Protein AF-A0A950SVK3-F1 (afdb_monomer_lite)

Foldseek 3Di:
DDDDDDQDDDDDPPPCSVVVQVVVQVVCVVVVDDDDDDDDDD

Sequence (42 aa):
MTRFIFITGGVVSSLGKGLSAAALGALLQARGFKVRLRKLDP

Secondary structure (DSSP, 8-state):
----------S-TTSSHHHHHHHHHHHHHHTT----------

Radius of gyration: 11.51 Å; chains: 1; bounding box: 24×21×28 Å

pLDDT: mean 89.77, std 7.17, range [66.69, 97.12]

Structure (mmCIF, N/CA/C/O backbone):
data_AF-A0A950SVK3-F1
#
_entry.id   AF-A0A950SVK3-F1
#
loop_
_atom_site.group_PDB
_atom_site.id
_atom_site.type_symbol
_atom_site.label_atom_id
_atom_site.label_alt_id
_atom_site.label_comp_id
_atom_site.label_asym_id
_atom_site.label_entity_id
_atom_site.label_seq_id
_atom_site.pdbx_PDB_ins_code
_atom_site.Cartn_x
_atom_site.Cartn_y
_atom_site.Cartn_z
_atom_site.occupancy
_atom_site.B_iso_or_equiv
_atom_site.auth_seq_id
_atom_site.auth_comp_id
_atom_site.auth_asym_id
_atom_site.auth_atom_id
_atom_site.pdbx_PDB_model_num
ATOM 1 N N . MET A 1 1 ? -15.768 -5.623 10.342 1.00 86.94 1 MET A N 1
ATOM 2 C CA . MET A 1 1 ? -15.159 -6.497 9.314 1.00 86.94 1 MET A CA 1
ATOM 3 C C . MET A 1 1 ? -14.000 -5.744 8.673 1.00 86.94 1 MET A C 1
ATOM 5 O O . MET A 1 1 ? -14.183 -4.581 8.326 1.00 86.94 1 MET A O 1
ATOM 9 N N . THR A 1 2 ? -12.815 -6.340 8.574 1.00 89.38 2 THR A N 1
ATOM 10 C CA . THR A 1 2 ? -11.631 -5.662 8.017 1.00 89.38 2 THR A CA 1
ATOM 11 C C . THR A 1 2 ? -11.677 -5.688 6.493 1.00 89.38 2 THR A C 1
ATOM 13 O O . THR A 1 2 ? -11.909 -6.743 5.909 1.00 89.38 2 THR A O 1
ATOM 16 N N . ARG A 1 3 ? -11.469 -4.536 5.844 1.00 92.69 3 ARG A N 1
ATOM 17 C CA . ARG A 1 3 ? -11.409 -4.423 4.379 1.00 92.69 3 ARG A 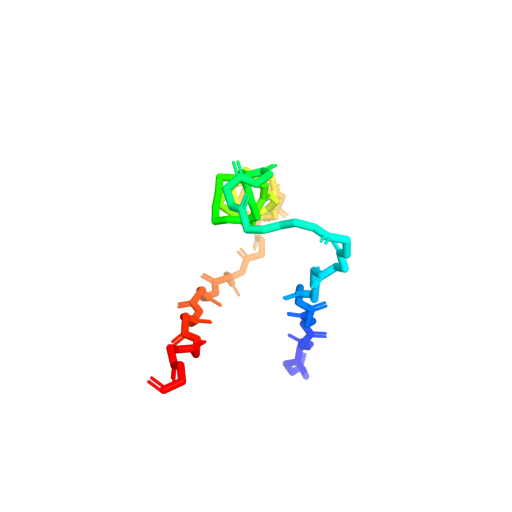CA 1
ATOM 18 C C . ARG A 1 3 ? -9.954 -4.371 3.924 1.00 92.69 3 ARG A C 1
ATOM 20 O O . ARG A 1 3 ? -9.136 -3.728 4.577 1.00 92.69 3 ARG A O 1
ATOM 27 N N . PHE A 1 4 ? -9.657 -5.012 2.799 1.00 93.88 4 PHE A N 1
ATOM 28 C CA . PHE A 1 4 ? -8.326 -5.021 2.195 1.00 93.88 4 PHE A CA 1
ATOM 29 C C . PHE A 1 4 ? -8.346 -4.266 0.868 1.00 93.88 4 PHE A C 1
ATOM 31 O O . PHE A 1 4 ? -9.290 -4.396 0.091 1.00 93.88 4 PHE A O 1
ATOM 38 N N . ILE A 1 5 ? -7.305 -3.470 0.628 1.00 92.56 5 ILE A N 1
ATOM 39 C CA . ILE A 1 5 ? -7.077 -2.744 -0.623 1.00 92.56 5 ILE A CA 1
ATOM 40 C C . ILE A 1 5 ? -5.715 -3.200 -1.142 1.00 92.56 5 ILE A C 1
ATOM 42 O O . ILE A 1 5 ? -4.702 -2.993 -0.473 1.00 92.56 5 ILE A O 1
ATOM 46 N N . PHE A 1 6 ? -5.696 -3.831 -2.314 1.00 93.19 6 PHE A N 1
ATOM 47 C CA . PHE A 1 6 ? -4.467 -4.274 -2.966 1.00 93.19 6 PHE A CA 1
ATOM 48 C C . PHE A 1 6 ? -4.047 -3.244 -4.007 1.00 93.19 6 PHE A C 1
ATOM 50 O O . PHE A 1 6 ? -4.811 -2.922 -4.914 1.00 93.19 6 PHE A O 1
ATOM 57 N N . ILE A 1 7 ? -2.833 -2.721 -3.862 1.00 90.00 7 ILE A N 1
ATOM 58 C CA . ILE A 1 7 ? -2.267 -1.735 -4.781 1.00 90.00 7 ILE A CA 1
ATOM 59 C C . ILE A 1 7 ? -1.274 -2.46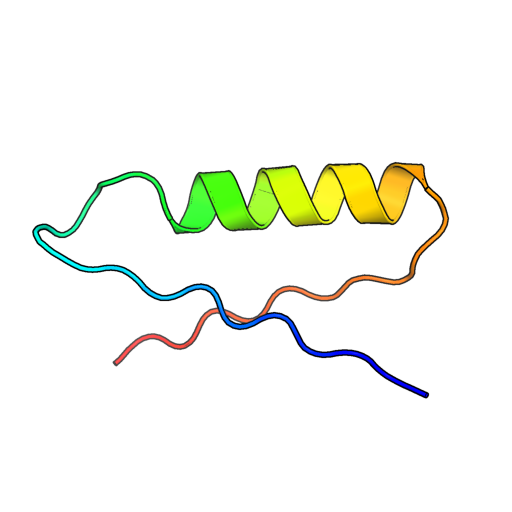9 -5.671 1.00 90.00 7 ILE A C 1
ATOM 61 O O . ILE A 1 7 ? -0.192 -2.850 -5.226 1.00 90.00 7 ILE A O 1
ATOM 65 N N . THR A 1 8 ? -1.665 -2.692 -6.921 1.00 90.50 8 THR A N 1
ATOM 66 C CA . THR A 1 8 ? -0.833 -3.325 -7.946 1.00 90.50 8 THR A CA 1
ATOM 67 C C . THR A 1 8 ? -0.235 -2.271 -8.875 1.00 90.50 8 THR A C 1
ATOM 69 O O . THR A 1 8 ? -0.596 -1.095 -8.845 1.00 90.50 8 THR A O 1
ATOM 72 N N . GLY A 1 9 ? 0.748 -2.672 -9.676 1.00 86.75 9 GLY A N 1
ATOM 73 C CA . GLY A 1 9 ? 1.453 -1.772 -10.572 1.00 86.75 9 GLY A CA 1
ATOM 74 C C . GLY A 1 9 ? 1.877 -2.435 -11.857 1.00 86.75 9 GLY A C 1
ATOM 75 O O . GLY A 1 9 ? 2.675 -3.360 -11.789 1.00 86.75 9 GLY A O 1
ATOM 76 N N . GLY A 1 10 ? 1.417 -1.917 -12.992 1.00 85.06 10 GLY A N 1
ATOM 77 C CA . GLY A 1 10 ? 1.856 -2.349 -14.320 1.00 85.06 10 GLY A CA 1
ATOM 78 C C . GLY A 1 10 ? 2.837 -1.378 -14.984 1.00 85.06 10 GLY A C 1
ATOM 79 O O . GLY A 1 10 ? 3.096 -0.287 -14.475 1.00 85.06 10 GLY A O 1
ATOM 80 N N . VAL A 1 11 ? 3.324 -1.780 -16.160 1.00 85.38 11 VAL A N 1
ATOM 81 C CA . VAL A 1 11 ? 4.165 -1.009 -17.096 1.00 85.38 11 VAL A CA 1
ATOM 82 C C . VAL A 1 11 ? 5.609 -0.799 -16.632 1.00 85.38 11 VAL A C 1
ATOM 84 O O . VAL A 1 11 ? 6.508 -1.412 -17.194 1.00 85.38 11 VAL A O 1
ATOM 87 N N . VAL A 1 12 ? 5.857 0.027 -15.614 1.00 77.12 12 VAL A N 1
ATOM 88 C CA . VAL A 1 12 ? 7.220 0.339 -15.146 1.00 77.12 12 VAL A CA 1
ATOM 89 C C . VAL A 1 12 ? 7.299 0.459 -13.620 1.00 77.12 12 VAL A C 1
ATOM 91 O O . VAL A 1 12 ? 6.338 0.813 -12.922 1.00 77.12 12 VAL A O 1
ATOM 94 N N . SE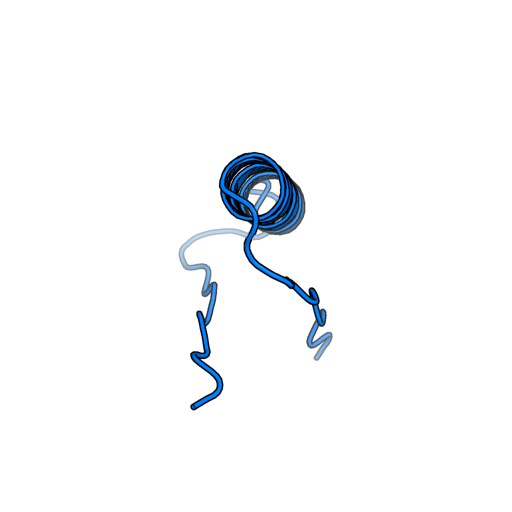R A 1 13 ? 8.464 0.122 -13.065 1.00 70.69 13 SER 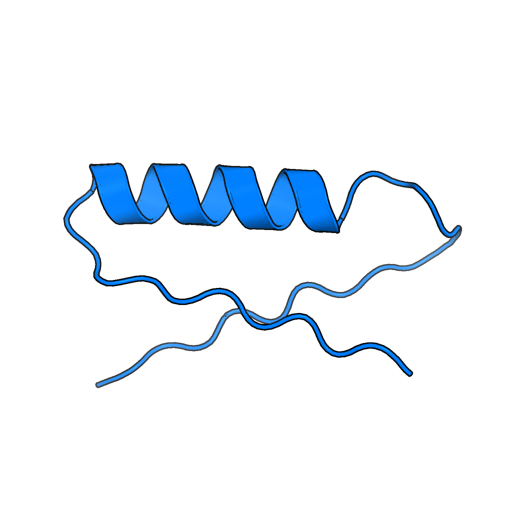A N 1
ATOM 95 C CA . SER A 1 13 ? 8.807 0.400 -11.667 1.00 70.69 13 SER A CA 1
ATOM 96 C C . SER A 1 13 ? 9.060 1.908 -11.465 1.00 70.69 13 SER A C 1
ATOM 98 O O . SER A 1 13 ? 9.316 2.637 -12.414 1.00 70.69 13 SER A O 1
ATOM 100 N N . SER A 1 14 ? 8.940 2.401 -10.225 1.00 76.19 14 SER A N 1
ATOM 101 C CA . SER A 1 14 ? 9.116 3.824 -9.842 1.00 76.19 14 SER A CA 1
ATOM 102 C C . SER A 1 14 ? 7.971 4.819 -10.135 1.00 76.19 14 SER A C 1
ATOM 104 O O . SER A 1 14 ? 8.105 6.006 -9.868 1.00 76.19 14 SER A O 1
ATOM 106 N N . LEU A 1 15 ? 6.780 4.361 -10.537 1.00 76.00 15 LEU A N 1
ATOM 107 C CA . LEU A 1 15 ? 5.583 5.222 -10.708 1.00 76.00 15 LEU A CA 1
ATOM 108 C C . LEU A 1 15 ? 5.025 5.861 -9.415 1.00 76.00 15 LEU A C 1
ATOM 110 O O . LEU A 1 15 ? 3.956 6.458 -9.430 1.00 76.00 15 LEU A O 1
ATOM 114 N N . GLY A 1 16 ? 5.689 5.697 -8.271 1.00 84.12 16 GLY A N 1
ATOM 115 C CA . GLY A 1 16 ? 5.205 6.264 -7.009 1.00 84.12 16 GLY A CA 1
ATOM 116 C C . GLY A 1 16 ? 4.101 5.458 -6.318 1.00 84.12 16 GLY A C 1
ATOM 117 O O . GLY A 1 16 ? 3.415 5.989 -5.455 1.00 84.12 16 GLY A O 1
ATOM 118 N N . LYS A 1 17 ? 3.959 4.156 -6.604 1.00 88.81 17 LYS A N 1
ATOM 119 C CA . LYS A 1 17 ? 2.945 3.276 -5.974 1.00 88.81 17 LYS A CA 1
ATOM 120 C C . LYS A 1 17 ? 2.954 3.316 -4.444 1.00 88.81 17 LYS A C 1
ATOM 122 O O . LYS A 1 17 ? 1.897 3.317 -3.822 1.00 88.81 17 LYS A O 1
ATOM 127 N N . GLY A 1 18 ? 4.142 3.381 -3.840 1.00 89.25 18 GLY A N 1
ATOM 128 C CA . GLY A 1 18 ? 4.285 3.531 -2.389 1.00 89.25 18 GLY A CA 1
ATOM 129 C C . GLY A 1 18 ? 3.773 4.882 -1.881 1.00 89.25 18 GLY A C 1
ATOM 130 O O . GLY A 1 18 ? 3.112 4.935 -0.847 1.00 89.25 18 GLY A O 1
ATOM 131 N N . LEU A 1 19 ? 4.010 5.956 -2.638 1.00 92.25 19 LEU A N 1
ATOM 132 C CA . LEU A 1 19 ? 3.544 7.298 -2.300 1.00 92.25 19 LEU A CA 1
ATOM 133 C C . LEU A 1 19 ? 2.020 7.407 -2.444 1.00 92.25 19 LEU A C 1
ATOM 135 O O . LEU A 1 19 ? 1.351 7.901 -1.541 1.00 92.25 19 LEU A O 1
ATOM 139 N N . SER A 1 20 ? 1.453 6.860 -3.523 1.00 92.06 20 SER A N 1
ATOM 140 C CA . SER A 1 20 ? 0.001 6.780 -3.717 1.00 92.06 20 SER A CA 1
ATOM 141 C C . SER A 1 20 ? -0.678 5.953 -2.620 1.00 92.06 20 SER A C 1
ATOM 143 O O . SER A 1 20 ? -1.719 6.355 -2.105 1.00 92.06 20 SER A O 1
ATOM 145 N N . ALA A 1 21 ? -0.072 4.832 -2.211 1.00 93.56 21 ALA A N 1
ATOM 146 C CA . ALA A 1 21 ? -0.557 4.016 -1.099 1.00 93.56 21 ALA A CA 1
ATOM 147 C C . ALA A 1 21 ? -0.566 4.785 0.230 1.00 93.56 21 ALA A C 1
ATOM 149 O O . ALA A 1 21 ? -1.548 4.730 0.972 1.00 93.56 21 ALA A O 1
ATOM 150 N N . ALA A 1 22 ? 0.507 5.527 0.517 1.00 93.94 22 ALA A N 1
ATOM 151 C CA .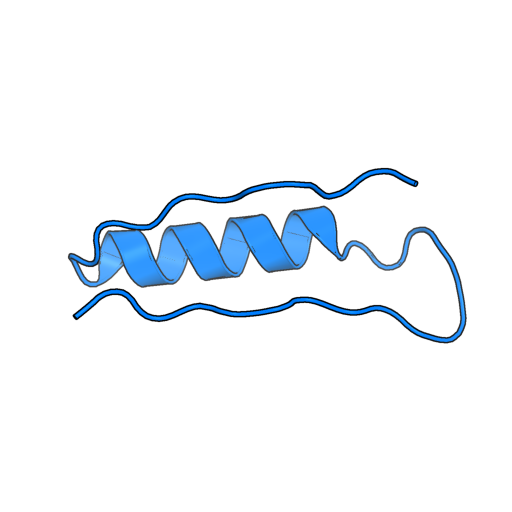 ALA A 1 22 ? 0.613 6.351 1.716 1.00 93.94 22 ALA A CA 1
ATOM 152 C C . ALA A 1 22 ? -0.423 7.488 1.726 1.00 93.94 22 ALA A C 1
ATOM 154 O O . ALA A 1 22 ? -1.108 7.676 2.730 1.00 93.94 22 ALA A O 1
ATOM 155 N N . ALA A 1 23 ? -0.602 8.185 0.599 1.00 95.81 23 ALA A N 1
ATOM 156 C CA . ALA A 1 23 ? -1.596 9.248 0.456 1.00 95.81 23 ALA A CA 1
ATOM 157 C C . ALA A 1 23 ? -3.034 8.728 0.644 1.00 95.81 23 ALA A C 1
ATOM 159 O O . ALA A 1 23 ? -3.825 9.331 1.371 1.00 95.81 23 ALA A O 1
ATOM 160 N N . LEU A 1 24 ? -3.361 7.569 0.059 1.00 94.81 24 LEU A N 1
ATOM 161 C CA . LEU A 1 24 ? -4.655 6.913 0.263 1.00 94.81 24 LEU A CA 1
ATOM 162 C C . LEU A 1 24 ? -4.867 6.547 1.741 1.00 94.81 24 LEU A C 1
ATOM 164 O O . LEU A 1 24 ? -5.947 6.767 2.290 1.00 94.81 24 LEU A O 1
ATOM 168 N N . GLY A 1 25 ? -3.830 6.019 2.397 1.00 95.50 25 GLY A N 1
ATOM 169 C CA . GLY A 1 25 ? -3.860 5.701 3.823 1.00 95.50 25 GLY A CA 1
ATOM 170 C C . GLY A 1 25 ? -4.133 6.927 4.694 1.00 95.50 25 GLY A C 1
ATOM 171 O O . GLY A 1 25 ? -4.988 6.860 5.576 1.00 95.50 25 GLY A O 1
ATOM 172 N N . ALA A 1 26 ? -3.477 8.053 4.404 1.00 96.25 26 ALA A N 1
ATOM 173 C CA . ALA A 1 26 ? -3.676 9.314 5.115 1.00 96.25 26 ALA A CA 1
ATOM 174 C C . ALA A 1 26 ? -5.114 9.843 4.973 1.00 96.25 26 ALA A C 1
ATOM 176 O O . ALA A 1 26 ? -5.728 10.232 5.964 1.00 96.25 26 ALA A O 1
ATOM 177 N N . LEU A 1 27 ? -5.697 9.784 3.769 1.00 96.69 27 LEU A N 1
ATOM 178 C CA . LEU A 1 27 ? -7.091 10.189 3.540 1.00 96.69 27 LEU A CA 1
ATOM 179 C C . LEU A 1 27 ? -8.090 9.310 4.300 1.00 96.69 27 LEU A C 1
ATOM 181 O O . LEU A 1 27 ? -9.076 9.808 4.843 1.00 96.69 27 LEU A O 1
ATOM 185 N N . LEU A 1 28 ? -7.850 7.999 4.354 1.00 96.31 28 LEU A N 1
ATOM 186 C CA . LEU A 1 28 ? -8.704 7.080 5.105 1.00 96.31 28 LEU A CA 1
ATOM 187 C C . LEU A 1 28 ? -8.580 7.310 6.618 1.00 96.31 28 LEU A C 1
ATOM 189 O O . LEU A 1 28 ? -9.595 7.306 7.314 1.00 96.31 28 LEU A O 1
ATOM 193 N N . GLN A 1 29 ? -7.373 7.578 7.121 1.00 95.94 29 GLN A N 1
ATOM 194 C CA . GLN A 1 29 ? -7.163 7.952 8.522 1.00 95.94 29 GLN A CA 1
ATOM 195 C C . GLN A 1 29 ? -7.864 9.271 8.871 1.00 95.94 29 GLN A C 1
ATOM 197 O O . GLN A 1 29 ? -8.535 9.341 9.898 1.00 95.94 29 GLN A O 1
ATOM 202 N N . ALA A 1 30 ? -7.800 10.279 7.993 1.00 97.12 30 ALA A N 1
ATOM 203 C CA . ALA A 1 30 ? -8.505 11.552 8.171 1.00 97.12 30 ALA A CA 1
ATOM 204 C C . ALA A 1 30 ? -10.036 11.390 8.232 1.00 97.12 30 ALA A C 1
ATOM 206 O O . ALA A 1 30 ? -10.721 12.180 8.873 1.00 97.12 30 ALA A O 1
ATOM 207 N N . ARG A 1 31 ? -10.582 10.337 7.611 1.00 95.94 31 ARG A N 1
ATOM 208 C CA . ARG A 1 31 ? -12.006 9.968 7.695 1.00 95.94 31 ARG A CA 1
ATOM 209 C C . ARG A 1 31 ? -12.354 9.102 8.915 1.00 95.94 31 ARG A C 1
ATOM 211 O O . ARG A 1 31 ? -13.469 8.599 8.998 1.00 95.94 31 ARG A O 1
ATOM 218 N N . GLY A 1 32 ? -11.417 8.902 9.843 1.00 95.81 32 GLY A N 1
ATOM 219 C CA . GLY A 1 32 ? -11.621 8.125 11.068 1.00 95.81 32 GLY A CA 1
ATOM 220 C C . GLY A 1 32 ? -11.461 6.611 10.902 1.00 95.81 32 GLY A C 1
ATOM 221 O O . GLY A 1 32 ? -11.768 5.859 11.827 1.00 95.81 32 GLY A O 1
ATOM 222 N N . PHE A 1 33 ? -10.971 6.125 9.755 1.00 95.50 33 PHE A N 1
ATOM 223 C CA . PHE A 1 33 ? -10.721 4.696 9.567 1.00 95.50 33 PHE A CA 1
ATOM 224 C C . PHE A 1 33 ? -9.362 4.281 10.137 1.00 95.50 33 PHE A C 1
ATOM 226 O O . PHE A 1 33 ? -8.328 4.897 9.877 1.00 95.50 33 PHE A O 1
ATOM 233 N N . LYS A 1 34 ? -9.337 3.153 10.853 1.00 93.94 34 LYS A N 1
ATOM 234 C CA . LYS A 1 34 ? -8.092 2.521 11.303 1.00 93.94 34 LYS A CA 1
ATOM 235 C C . LYS A 1 34 ? -7.443 1.776 10.133 1.00 93.94 34 LYS A C 1
ATOM 237 O O . LYS A 1 34 ? -7.882 0.688 9.769 1.00 93.94 34 LYS A O 1
ATOM 242 N N . VAL A 1 35 ? -6.406 2.369 9.543 1.00 95.25 35 VAL A N 1
ATOM 243 C CA . VAL A 1 35 ? -5.720 1.846 8.346 1.00 95.25 35 VAL A CA 1
ATOM 244 C C . VAL A 1 35 ? -4.314 1.369 8.697 1.00 95.25 35 VAL A C 1
ATOM 246 O O . VAL A 1 35 ? -3.597 2.037 9.441 1.00 95.25 35 VAL A O 1
ATOM 249 N N . ARG A 1 36 ? -3.901 0.230 8.127 1.00 93.75 36 ARG A N 1
ATOM 250 C CA . ARG A 1 36 ? -2.531 -0.295 8.208 1.00 93.75 36 ARG A CA 1
ATOM 251 C C . ARG A 1 36 ? -2.012 -0.583 6.803 1.00 93.75 36 ARG A C 1
ATOM 253 O O . ARG A 1 36 ? -2.672 -1.281 6.039 1.00 93.75 36 ARG A O 1
ATOM 260 N N . LEU A 1 37 ? -0.829 -0.066 6.486 1.00 93.06 37 LEU A N 1
ATOM 261 C CA . LEU A 1 37 ? -0.134 -0.322 5.224 1.00 93.06 37 LEU A CA 1
ATOM 262 C C . LEU A 1 37 ? 0.835 -1.496 5.404 1.00 93.06 37 LEU A C 1
ATOM 264 O O . LEU A 1 37 ? 1.520 -1.586 6.424 1.00 93.06 37 LEU A O 1
ATOM 268 N N . ARG A 1 38 ? 0.900 -2.395 4.418 1.00 92.31 38 ARG A N 1
ATOM 269 C CA . ARG A 1 38 ? 1.884 -3.482 4.357 1.00 92.31 38 ARG A CA 1
ATOM 270 C C . ARG A 1 38 ? 2.479 -3.518 2.958 1.00 92.31 38 ARG A C 1
ATOM 272 O O . ARG A 1 38 ? 1.751 -3.716 1.990 1.00 92.31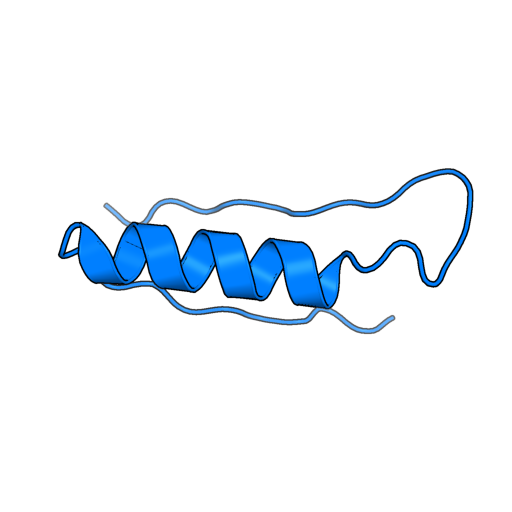 38 ARG A O 1
ATOM 279 N N . LYS A 1 39 ? 3.793 -3.323 2.867 1.00 87.88 39 LYS A N 1
ATOM 280 C CA . LYS A 1 39 ? 4.538 -3.522 1.627 1.00 87.88 39 LYS A CA 1
ATOM 281 C C . LYS A 1 39 ? 4.815 -5.017 1.482 1.00 87.88 39 LYS A C 1
ATOM 283 O O . LYS A 1 39 ? 5.256 -5.650 2.440 1.00 87.88 39 LYS A O 1
ATOM 288 N N . LEU A 1 40 ? 4.481 -5.576 0.326 1.00 87.75 40 LEU A N 1
ATOM 289 C CA . LEU A 1 40 ? 4.967 -6.886 -0.085 1.00 87.75 40 LEU A CA 1
ATOM 290 C C . LEU A 1 40 ? 6.097 -6.618 -1.070 1.00 87.75 40 LEU A C 1
ATOM 292 O O . LEU A 1 40 ? 5.843 -6.238 -2.212 1.00 87.75 40 LEU A O 1
ATOM 296 N N . ASP A 1 41 ? 7.323 -6.717 -0.577 1.00 83.81 41 ASP A N 1
ATOM 297 C CA . ASP A 1 41 ? 8.500 -6.785 -1.433 1.00 83.81 41 ASP A CA 1
ATOM 298 C C . ASP A 1 41 ? 8.597 -8.216 -2.004 1.00 83.81 41 ASP A C 1
ATOM 300 O O . ASP A 1 41 ? 8.228 -9.154 -1.287 1.00 83.81 41 ASP A O 1
ATOM 304 N N . PRO A 1 42 ? 8.982 -8.394 -3.283 1.00 66.69 42 PRO A N 1
ATOM 305 C CA . PRO A 1 42 ? 9.303 -9.712 -3.828 1.00 66.69 42 PRO A CA 1
ATOM 306 C C . PRO A 1 42 ? 10.551 -10.318 -3.176 1.00 66.69 42 PRO A C 1
ATOM 308 O O . PRO A 1 42 ? 11.410 -9.542 -2.693 1.00 66.69 42 PRO A O 1
#